Protein AF-A0A7S0DRK5-F1 (afdb_monomer)

Nearest PDB structures (foldseek):
  4gzu-assembly1_A  TM=5.882E-01  e=1.104E-06  Mus musculus
  3mpx-assembly1_A  TM=5.581E-01  e=1.634E-05  Homo sapiens
  1foe-assembly1_A  TM=6.498E-01  e=2.707E-04  Mus musculus
  3t6g-assembly2_D  TM=2.907E-01  e=9.290E+00  Homo sapiens

Secondary structure (DSSP, 8-state):
-HHHHHHHHHHHHHHHHTTHHHHHHHHHHHHHHHHHHHHH-HHHHHHHHHHHHHHTS-HHHHHHHHHHHHHHHHHHHHHHHHHH--TTSHHHHHHHHHHHHHHHHHHHHHHHHHHHHHHHHHHHHHHH-TTS----TT--EEEEEEEEEEPTT--EEEEEEEEESS-EEE-

Foldseek 3Di:
DVLLVVLVVLVVCLVVLLVCLVLLLCLVVVVVVLVVCLVPDVVSVVVQVVVCVVVVHGPNVVSCVSLVVLVVVLVVLVVCCVPPNDCVDPSNVSSVSSSVSSVVSNVSSVVSNVVNVQQVVQVVVCVVCVPDDSDDPPKGWPDWDWDWDQDPVRDTDIWIWTDIPVDIDID

pLDDT: mean 89.6, std 5.69, range [51.56, 97.19]

Mean predicted aligned error: 7.08 Å

Radius of gyration: 23.63 Å; Cα contacts (8 Å, |Δi|>4): 171; chains: 1; bounding box: 52×55×57 Å

Solvent-accessible surface area (backbone atoms only — not comparable to full-atom values): 9415 Å² total; per-residue (Å²): 121,68,63,48,54,54,21,48,50,40,59,73,48,37,71,62,55,41,55,46,19,60,51,41,39,45,43,66,58,52,54,50,53,52,52,52,46,40,75,75,31,66,70,58,32,53,52,49,51,57,50,17,63,77,65,78,46,51,69,69,61,60,72,46,44,64,66,52,48,48,52,46,50,28,52,55,52,47,53,47,44,73,74,76,45,58,81,92,37,78,52,33,64,48,36,52,56,25,33,51,49,32,46,52,26,35,48,49,24,53,50,29,36,50,49,45,54,38,51,51,51,39,49,54,47,30,69,72,43,78,88,53,92,65,66,54,92,92,56,37,78,74,47,77,49,78,48,73,50,75,45,99,82,72,50,73,45,80,33,43,37,39,36,38,80,87,50,79,49,73,90

Organism: NCBI:txid1561963

Sequence (171 aa):
KNILHIAGIFVQFGPMIGMYGRYARLQPRVMSVLRSGKSANKEFSDKLDELAEKAKHDLFFFLERPLSRVRIYSTKLSEIVTNDVDPEGEAYGAAERAIDMLRRSALGVAESRKMYHREKLVLELQNRFKSSEIFRPGRILLKETKAIKISKHNNRKEYVFLLFNDVFMHG

Structure (mmCIF, N/CA/C/O backbone):
data_AF-A0A7S0DRK5-F1
#
_entry.id   AF-A0A7S0DRK5-F1
#
loop_
_atom_site.group_PDB
_atom_site.id
_atom_site.type_symbol
_atom_site.label_atom_id
_atom_site.label_alt_id
_atom_site.label_comp_id
_atom_site.label_asym_id
_atom_site.label_entity_id
_atom_site.label_seq_id
_atom_site.pdbx_PDB_ins_code
_atom_site.Cartn_x
_atom_site.Cartn_y
_atom_site.Cartn_z
_atom_site.occupancy
_atom_site.B_iso_or_equiv
_atom_site.auth_seq_id
_atom_site.auth_comp_id
_atom_site.auth_asym_id
_atom_site.auth_atom_id
_atom_site.pdbx_PDB_model_num
ATOM 1 N N . LYS A 1 1 ? 19.443 -0.059 -28.729 1.00 51.56 1 LYS A N 1
ATOM 2 C CA . LYS A 1 1 ? 18.690 -1.311 -29.033 1.00 51.56 1 LYS A CA 1
ATOM 3 C C . LYS A 1 1 ? 18.085 -1.992 -27.793 1.00 51.56 1 LYS A C 1
ATOM 5 O O . LYS A 1 1 ? 16.943 -2.404 -27.883 1.00 51.56 1 LYS A O 1
ATOM 10 N N . ASN A 1 2 ? 18.774 -2.088 -26.645 1.00 77.00 2 ASN A N 1
ATOM 11 C CA . ASN A 1 2 ? 18.247 -2.801 -25.461 1.00 77.00 2 ASN A CA 1
ATOM 12 C C . ASN A 1 2 ? 17.056 -2.082 -24.774 1.00 77.00 2 ASN A C 1
ATOM 14 O O . ASN A 1 2 ? 16.045 -2.705 -24.462 1.00 77.00 2 ASN A O 1
ATOM 18 N N . ILE A 1 3 ? 17.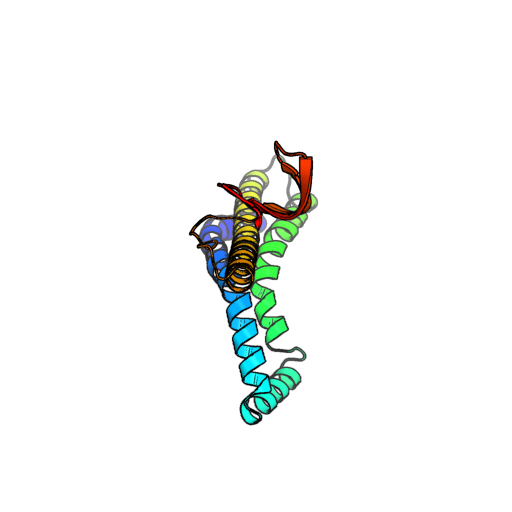116 -0.752 -24.637 1.00 80.44 3 ILE A N 1
ATOM 19 C CA . ILE A 1 3 ? 16.081 0.020 -23.927 1.00 80.44 3 ILE A CA 1
ATOM 20 C C . ILE A 1 3 ? 14.696 -0.016 -24.592 1.00 80.44 3 ILE A C 1
ATOM 22 O O . ILE A 1 3 ? 13.693 -0.064 -23.893 1.00 80.44 3 ILE A O 1
ATOM 26 N N . LEU A 1 4 ? 14.634 -0.076 -25.928 1.00 80.25 4 LEU A N 1
ATOM 27 C CA . LEU A 1 4 ? 13.380 -0.213 -26.681 1.00 80.25 4 LEU A CA 1
ATOM 28 C C . LEU A 1 4 ? 12.657 -1.516 -26.327 1.00 80.25 4 LEU A C 1
ATOM 30 O O . LEU A 1 4 ? 11.448 -1.512 -26.113 1.00 80.25 4 LEU A O 1
ATOM 34 N N . HIS A 1 5 ? 13.398 -2.620 -26.196 1.00 84.06 5 HIS A N 1
ATOM 35 C CA . HIS A 1 5 ? 12.827 -3.897 -25.773 1.00 84.06 5 HIS A CA 1
ATOM 36 C C . HIS A 1 5 ? 12.375 -3.862 -24.312 1.00 84.06 5 HIS A C 1
ATOM 38 O O . HIS A 1 5 ? 11.279 -4.323 -24.007 1.00 84.06 5 HIS A O 1
ATOM 44 N N . ILE A 1 6 ? 13.169 -3.273 -23.411 1.00 86.31 6 ILE A N 1
ATOM 45 C CA . ILE A 1 6 ? 12.792 -3.131 -21.995 1.00 86.31 6 ILE A CA 1
ATOM 46 C C . ILE A 1 6 ? 11.528 -2.269 -21.850 1.00 86.31 6 ILE A C 1
ATOM 48 O O . ILE A 1 6 ? 10.593 -2.656 -21.148 1.00 86.31 6 ILE A O 1
ATOM 52 N N . ALA A 1 7 ? 11.469 -1.127 -22.537 1.00 86.12 7 ALA A N 1
ATOM 53 C CA . ALA A 1 7 ? 10.294 -0.263 -22.563 1.00 86.12 7 ALA A CA 1
ATOM 54 C C . ALA A 1 7 ? 9.077 -0.999 -23.143 1.00 86.12 7 ALA A C 1
ATOM 56 O O . ALA A 1 7 ? 7.997 -0.938 -22.559 1.00 86.12 7 ALA A O 1
ATOM 57 N N . GLY A 1 8 ? 9.263 -1.760 -24.227 1.00 86.38 8 GLY A N 1
ATOM 58 C CA . GLY A 1 8 ? 8.225 -2.603 -24.821 1.00 86.38 8 GLY A CA 1
ATOM 59 C C . GLY A 1 8 ? 7.661 -3.643 -23.848 1.00 86.38 8 GLY A C 1
ATOM 60 O O . GLY A 1 8 ? 6.443 -3.767 -23.732 1.00 86.38 8 GLY A O 1
ATOM 61 N N . ILE A 1 9 ? 8.522 -4.319 -23.076 1.00 90.00 9 ILE A N 1
ATOM 62 C CA . ILE A 1 9 ? 8.104 -5.253 -22.016 1.00 90.00 9 ILE A CA 1
ATOM 63 C C . ILE A 1 9 ? 7.243 -4.525 -20.986 1.00 90.00 9 ILE A C 1
ATOM 65 O O . ILE A 1 9 ? 6.170 -5.007 -20.628 1.00 90.00 9 ILE A O 1
ATOM 69 N N . PHE A 1 10 ? 7.667 -3.350 -20.517 1.00 89.62 10 PHE A N 1
ATOM 70 C CA . PHE A 1 10 ? 6.852 -2.600 -19.569 1.00 89.62 10 PHE A CA 1
ATOM 71 C C . PHE A 1 10 ? 5.512 -2.201 -20.178 1.00 89.62 10 PHE A C 1
ATOM 73 O O . PHE A 1 10 ? 4.503 -2.442 -19.533 1.00 89.62 10 PHE A O 1
ATOM 80 N N . VAL A 1 11 ? 5.458 -1.679 -21.405 1.00 86.56 11 VAL A N 1
ATOM 81 C CA . VAL A 1 11 ? 4.183 -1.334 -22.064 1.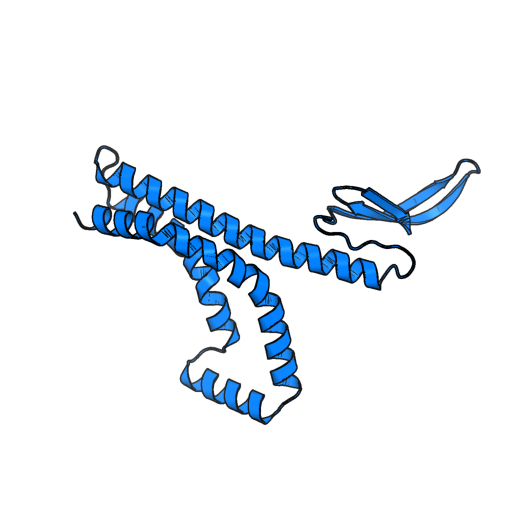00 86.56 11 VAL A CA 1
ATOM 82 C C . VAL A 1 11 ? 3.254 -2.550 -22.169 1.00 86.56 11 VAL A C 1
ATOM 84 O O . VAL A 1 11 ? 2.059 -2.434 -21.903 1.00 86.56 11 VAL A O 1
ATOM 87 N N . GLN A 1 12 ? 3.797 -3.726 -22.486 1.00 88.38 12 GLN A N 1
ATOM 88 C CA . GLN A 1 12 ? 3.023 -4.960 -22.611 1.00 88.38 12 GLN A CA 1
ATOM 89 C C . GLN A 1 12 ? 2.513 -5.488 -21.259 1.00 88.38 12 GLN A C 1
ATOM 91 O O . GLN A 1 12 ? 1.355 -5.890 -21.146 1.00 88.38 12 GLN A O 1
ATOM 96 N N . PHE A 1 13 ? 3.359 -5.498 -20.225 1.00 86.12 13 PHE A N 1
ATOM 97 C CA . PHE A 1 13 ? 3.051 -6.123 -18.929 1.00 86.12 13 PHE A CA 1
ATOM 98 C C . PHE A 1 13 ? 2.605 -5.136 -17.844 1.00 86.12 13 PHE A C 1
ATOM 100 O O . PHE A 1 13 ? 2.136 -5.543 -16.781 1.00 86.12 13 PHE A O 1
ATOM 107 N N . GLY A 1 14 ? 2.700 -3.835 -18.086 1.00 80.25 14 GLY A N 1
ATOM 108 C CA . GLY A 1 14 ? 2.319 -2.795 -17.139 1.00 80.25 14 GLY A CA 1
ATOM 109 C C . GLY A 1 14 ? 0.868 -2.838 -16.669 1.00 80.25 14 GLY A C 1
ATOM 110 O O . GLY A 1 14 ? 0.650 -2.623 -15.477 1.00 80.25 14 GLY A O 1
ATOM 111 N N . PRO A 1 15 ? -0.124 -3.217 -17.498 1.00 82.75 15 PRO A N 1
ATOM 112 C CA . PRO A 1 15 ? -1.480 -3.453 -17.006 1.00 82.75 15 PRO A CA 1
ATOM 113 C C . PRO A 1 15 ? -1.542 -4.497 -15.877 1.00 82.75 15 PRO A C 1
ATOM 115 O O . PRO A 1 15 ? -2.308 -4.333 -14.927 1.00 82.75 15 PRO A O 1
ATOM 118 N N . MET A 1 16 ? -0.683 -5.527 -15.907 1.00 85.31 16 MET A N 1
ATOM 119 C CA . MET A 1 16 ? -0.599 -6.522 -14.828 1.00 85.31 16 MET A CA 1
ATOM 120 C C . MET A 1 16 ? -0.022 -5.925 -13.541 1.00 85.31 16 MET A C 1
ATOM 122 O O . MET A 1 16 ? -0.401 -6.334 -12.445 1.00 85.31 16 MET A O 1
ATOM 126 N N . ILE A 1 17 ? 0.842 -4.911 -13.642 1.00 84.00 17 ILE A N 1
ATOM 127 C CA . ILE A 1 17 ? 1.368 -4.190 -12.475 1.00 84.00 17 ILE A CA 1
ATOM 128 C C . ILE A 1 17 ? 0.229 -3.472 -11.730 1.00 84.00 17 ILE A C 1
ATOM 130 O O . ILE A 1 17 ? 0.235 -3.408 -10.499 1.00 84.00 17 ILE A O 1
ATOM 134 N N . GLY A 1 18 ? -0.813 -3.031 -12.440 1.00 79.88 18 GLY A N 1
ATOM 135 C CA . GLY A 1 18 ? -2.037 -2.501 -11.833 1.00 79.88 18 GLY A CA 1
ATOM 136 C C . GLY A 1 18 ? -2.741 -3.487 -10.885 1.00 79.88 18 GLY A C 1
ATOM 137 O O . GLY A 1 18 ? -3.356 -3.062 -9.902 1.00 79.88 18 GLY A O 1
ATOM 138 N N . MET A 1 19 ? -2.590 -4.805 -11.085 1.00 84.31 19 MET A N 1
ATOM 139 C CA . MET A 1 19 ? -3.191 -5.828 -10.211 1.00 84.31 19 MET A CA 1
ATOM 140 C C . MET A 1 19 ? -2.629 -5.796 -8.782 1.00 84.31 19 MET A C 1
ATOM 142 O O . MET A 1 19 ? -3.317 -6.203 -7.839 1.00 84.31 19 MET A O 1
ATOM 146 N N . TYR A 1 20 ? -1.429 -5.235 -8.580 1.00 90.31 20 TYR A N 1
ATOM 147 C CA . TYR A 1 20 ? -0.875 -5.024 -7.240 1.00 90.31 20 TYR A CA 1
ATOM 148 C C . TYR A 1 20 ? -1.706 -4.049 -6.394 1.00 90.31 20 TYR A C 1
ATOM 150 O O . TYR A 1 20 ? -1.538 -4.031 -5.177 1.00 90.31 20 TYR A O 1
ATOM 158 N N . GLY A 1 21 ? -2.650 -3.296 -6.975 1.00 89.31 21 GLY A N 1
ATOM 159 C CA . GLY A 1 21 ? -3.615 -2.507 -6.203 1.00 89.31 21 GLY A CA 1
ATOM 160 C C . GLY A 1 21 ? -4.469 -3.376 -5.274 1.00 89.31 21 GLY A C 1
ATOM 161 O O . GLY A 1 21 ? -4.664 -3.043 -4.103 1.00 89.31 21 GLY A O 1
ATOM 162 N N . ARG A 1 22 ? -4.896 -4.559 -5.742 1.00 89.88 22 ARG A N 1
ATOM 163 C CA . ARG A 1 22 ? -5.627 -5.528 -4.907 1.00 89.88 22 ARG A CA 1
ATOM 164 C C . ARG A 1 22 ? -4.736 -6.088 -3.800 1.00 89.88 22 ARG A C 1
ATOM 166 O O . ARG A 1 22 ? -5.183 -6.186 -2.658 1.00 89.88 22 ARG A O 1
ATOM 173 N N . TYR A 1 23 ? -3.479 -6.400 -4.121 1.00 92.31 23 TYR A N 1
ATOM 174 C CA . TYR A 1 23 ? -2.492 -6.822 -3.127 1.00 92.31 23 TYR A CA 1
ATOM 175 C C . TYR A 1 23 ? -2.303 -5.745 -2.046 1.00 92.31 23 TYR A C 1
ATOM 177 O O . TYR A 1 23 ? -2.421 -6.042 -0.862 1.00 92.31 23 TYR A O 1
ATOM 185 N N . ALA A 1 24 ? -2.123 -4.480 -2.441 1.00 92.12 24 ALA A N 1
ATOM 186 C CA . ALA A 1 24 ? -1.951 -3.344 -1.533 1.00 92.12 24 ALA A CA 1
ATOM 187 C C . ALA A 1 24 ? -3.142 -3.132 -0.594 1.00 92.12 24 ALA A C 1
ATOM 189 O O . ALA A 1 24 ? -2.959 -2.782 0.570 1.00 92.12 24 ALA A O 1
ATOM 190 N N . ARG A 1 25 ? -4.361 -3.364 -1.093 1.00 90.31 25 ARG A N 1
ATOM 191 C CA . ARG A 1 25 ? -5.590 -3.259 -0.298 1.00 90.31 25 ARG A CA 1
ATOM 192 C C . ARG A 1 25 ? -5.701 -4.370 0.748 1.00 90.31 25 ARG A C 1
ATOM 194 O O . ARG A 1 25 ? -6.155 -4.117 1.858 1.00 90.31 25 ARG A O 1
ATOM 201 N N . LEU A 1 26 ? -5.310 -5.598 0.402 1.00 90.50 26 LEU A N 1
ATOM 202 C CA . LEU A 1 26 ? -5.459 -6.771 1.273 1.00 90.50 26 LEU A CA 1
ATOM 203 C C . LEU A 1 26 ? -4.289 -6.970 2.237 1.00 90.50 26 LEU A C 1
ATOM 205 O O . LEU A 1 26 ? -4.486 -7.533 3.316 1.00 90.50 26 LEU A O 1
ATOM 209 N N . GLN A 1 27 ? -3.091 -6.513 1.867 1.00 93.19 27 GLN A N 1
ATOM 210 C CA . GLN A 1 27 ? -1.864 -6.734 2.627 1.00 93.19 27 GLN A CA 1
ATOM 211 C C . GLN A 1 27 ? -2.026 -6.356 4.110 1.00 93.19 27 GLN A C 1
ATOM 213 O O . GLN A 1 27 ? -1.758 -7.221 4.938 1.00 93.19 27 GLN A O 1
ATOM 218 N N . PRO A 1 28 ? -2.547 -5.178 4.510 1.00 90.75 28 PRO A N 1
ATOM 219 C CA . PRO A 1 28 ? -2.670 -4.846 5.932 1.00 90.75 28 PRO A CA 1
ATOM 220 C C . PRO A 1 28 ? -3.513 -5.848 6.740 1.00 90.75 28 PRO A C 1
ATOM 222 O O . PRO A 1 28 ? -3.155 -6.187 7.869 1.00 90.75 28 PRO A O 1
ATOM 225 N N . ARG A 1 29 ? -4.600 -6.372 6.154 1.00 90.50 29 ARG A N 1
ATOM 226 C CA . ARG A 1 29 ? -5.432 -7.410 6.781 1.00 90.50 29 ARG A CA 1
ATOM 227 C C . ARG A 1 29 ? -4.658 -8.719 6.925 1.00 90.50 29 ARG A C 1
ATOM 229 O O . ARG A 1 29 ? -4.683 -9.315 7.997 1.00 90.50 29 ARG A O 1
ATOM 236 N N . VAL A 1 30 ? -3.952 -9.144 5.876 1.00 93.06 30 VAL A N 1
ATOM 237 C CA . VAL A 1 30 ? -3.112 -10.355 5.901 1.00 93.06 30 VAL A CA 1
ATOM 238 C C . VAL A 1 30 ? -2.027 -10.239 6.971 1.00 93.06 30 VAL A C 1
ATOM 240 O O . VAL A 1 30 ? -1.862 -11.151 7.774 1.00 93.06 30 VAL A O 1
ATOM 243 N N . MET A 1 31 ? -1.348 -9.092 7.050 1.00 92.94 31 MET A N 1
ATOM 244 C CA . MET A 1 31 ? -0.326 -8.825 8.067 1.00 92.94 31 MET A CA 1
ATOM 245 C C . MET A 1 31 ? -0.912 -8.922 9.480 1.00 92.94 31 MET A C 1
ATOM 247 O O . MET A 1 31 ? -0.281 -9.499 10.361 1.00 92.94 31 MET A O 1
ATOM 251 N N . SER A 1 32 ? -2.126 -8.403 9.696 1.00 92.19 32 SER A N 1
ATOM 252 C CA . SER A 1 32 ? -2.823 -8.522 10.981 1.00 92.19 32 SER A CA 1
ATOM 253 C C . SER A 1 32 ? -3.115 -9.980 11.338 1.00 92.19 32 SER A C 1
ATOM 255 O O . SER A 1 32 ? -2.807 -10.396 12.449 1.00 92.19 32 SER A O 1
ATOM 257 N N . VAL A 1 33 ? -3.660 -10.764 10.401 1.00 94.69 33 VAL A N 1
ATOM 258 C CA . VAL A 1 33 ? -3.975 -12.187 10.623 1.00 94.69 33 VAL A CA 1
ATOM 259 C C . VAL A 1 33 ? -2.709 -12.985 10.930 1.00 94.69 33 VAL A C 1
ATOM 261 O O . VAL A 1 33 ? -2.701 -13.771 11.872 1.00 94.69 33 VAL A O 1
ATOM 264 N N . LEU A 1 34 ? -1.622 -12.744 10.193 1.00 95.19 34 LEU A N 1
ATOM 265 C CA . LEU A 1 34 ? -0.338 -13.406 10.428 1.00 95.19 34 LEU A CA 1
ATOM 266 C C . LEU A 1 34 ? 0.250 -13.060 11.800 1.00 95.19 34 LEU A C 1
ATOM 268 O O . LEU A 1 34 ? 0.751 -13.949 12.482 1.00 95.19 34 LEU A O 1
ATOM 272 N N . ARG A 1 35 ? 0.161 -11.794 12.235 1.00 94.69 35 ARG A N 1
ATOM 273 C CA . ARG A 1 35 ? 0.607 -11.385 13.579 1.00 94.69 35 ARG A CA 1
ATOM 274 C C . ARG A 1 35 ? -0.217 -12.058 14.672 1.00 94.69 35 ARG A C 1
ATOM 276 O O . ARG A 1 35 ? 0.368 -12.604 15.601 1.00 94.69 35 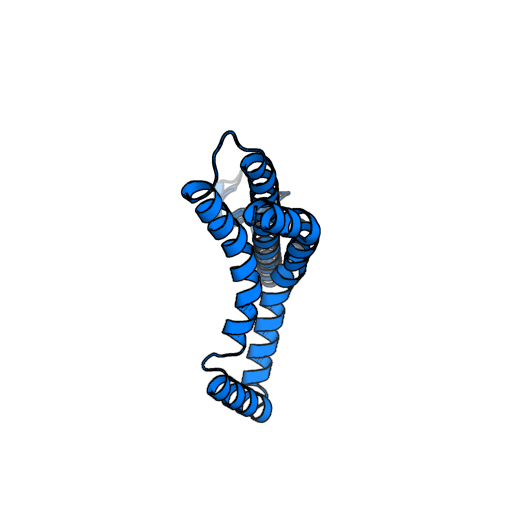ARG A O 1
ATOM 283 N N . SER A 1 36 ? -1.543 -12.071 14.535 1.00 94.56 36 SER A N 1
ATOM 284 C CA . SER A 1 36 ? -2.432 -12.760 15.476 1.00 94.56 36 SER A CA 1
ATOM 285 C C . SER A 1 36 ? -2.158 -14.265 15.521 1.00 94.56 36 SER A C 1
ATOM 287 O O . SER A 1 36 ? -2.076 -14.839 16.605 1.00 94.56 36 SER A O 1
ATOM 289 N N . GLY A 1 37 ? -1.946 -14.896 14.363 1.00 94.31 37 GLY A N 1
ATOM 290 C CA . GLY A 1 37 ? -1.572 -16.307 14.266 1.00 94.31 37 GLY A CA 1
ATOM 291 C C . GLY A 1 37 ? -0.239 -16.601 14.950 1.00 94.31 37 GLY A C 1
ATOM 292 O O . GLY A 1 37 ? -0.165 -17.531 15.748 1.00 94.31 37 GLY A O 1
ATOM 293 N N . LYS A 1 38 ? 0.784 -15.766 14.714 1.00 93.62 38 LYS A N 1
ATOM 294 C CA . LYS A 1 38 ? 2.096 -15.885 15.368 1.00 93.62 38 LYS A CA 1
ATOM 295 C C . LYS A 1 38 ? 1.985 -15.777 16.893 1.00 93.62 38 LYS A C 1
ATOM 297 O O . LYS A 1 38 ? 2.636 -16.533 17.597 1.00 93.62 38 LYS A O 1
ATOM 302 N N . SER A 1 39 ? 1.142 -14.878 17.410 1.00 93.94 39 SER A N 1
ATOM 303 C CA . SER A 1 39 ? 0.940 -14.743 18.862 1.00 93.94 39 SER A CA 1
ATOM 304 C C . SER A 1 39 ? 0.116 -15.870 19.491 1.00 93.94 39 SER A C 1
ATOM 306 O O . SER A 1 39 ? 0.275 -16.145 20.674 1.00 93.94 39 SER A O 1
ATOM 308 N N . ALA A 1 40 ? -0.785 -16.494 18.728 1.00 95.75 40 ALA A N 1
ATOM 309 C CA . ALA A 1 40 ? -1.725 -17.487 19.248 1.00 95.75 40 ALA A CA 1
ATOM 310 C C . ALA A 1 40 ? -1.213 -18.930 19.134 1.00 95.75 40 ALA A C 1
ATOM 312 O O . ALA A 1 40 ? -1.641 -19.788 19.901 1.00 95.75 40 ALA A O 1
ATOM 313 N N . ASN A 1 41 ? -0.325 -19.216 18.176 1.00 96.88 41 ASN A N 1
ATOM 314 C CA . ASN A 1 41 ? 0.170 -20.561 17.905 1.00 96.88 41 ASN A CA 1
ATOM 315 C C . ASN A 1 41 ? 1.705 -20.593 17.930 1.00 96.88 41 ASN A C 1
ATOM 317 O O . ASN A 1 41 ? 2.367 -20.052 17.041 1.00 96.88 41 ASN A O 1
ATOM 321 N N . LYS A 1 42 ? 2.255 -21.279 18.939 1.00 96.19 42 LYS A N 1
ATOM 322 C CA . LYS A 1 42 ? 3.700 -21.426 19.135 1.00 96.19 42 LYS A CA 1
ATOM 323 C C . LYS A 1 42 ? 4.379 -22.176 17.986 1.00 96.19 42 LYS A C 1
ATOM 325 O O . LYS A 1 42 ? 5.387 -21.698 17.492 1.00 96.19 42 LYS A O 1
ATOM 330 N N . GLU A 1 43 ? 3.810 -23.286 17.516 1.00 97.19 43 GLU A N 1
ATOM 331 C CA . GLU A 1 43 ? 4.377 -24.069 16.405 1.00 97.19 43 GLU A CA 1
ATOM 332 C C . GLU A 1 43 ? 4.477 -23.225 15.128 1.00 97.19 43 GLU A C 1
ATOM 334 O O . GLU A 1 43 ? 5.491 -23.230 14.429 1.00 97.19 43 GLU A O 1
ATOM 339 N N . PHE A 1 44 ? 3.441 -22.429 14.856 1.00 96.00 44 PHE A N 1
ATOM 340 C CA . PHE A 1 44 ? 3.460 -21.486 13.744 1.00 96.00 44 PHE A CA 1
ATOM 341 C C . PHE A 1 44 ? 4.523 -20.394 13.933 1.00 96.00 44 PHE A C 1
ATOM 343 O O . PHE A 1 44 ? 5.208 -20.045 12.971 1.00 96.00 44 PHE A O 1
ATOM 350 N N . SER A 1 45 ? 4.692 -19.870 15.152 1.00 96.69 45 SER A N 1
ATOM 351 C CA . SER A 1 45 ? 5.749 -18.898 15.459 1.00 96.69 45 SER A CA 1
ATOM 352 C C . SER A 1 45 ? 7.141 -19.478 15.236 1.00 96.69 45 SER A C 1
ATOM 354 O O . SER A 1 45 ? 7.918 -18.891 14.486 1.00 96.69 45 SER A O 1
ATOM 356 N N . ASP A 1 46 ? 7.419 -20.643 15.819 1.00 97.19 46 ASP A N 1
ATOM 357 C CA . ASP A 1 46 ? 8.712 -21.321 15.728 1.00 97.19 46 ASP A CA 1
ATOM 358 C C . ASP A 1 46 ? 9.055 -21.608 14.257 1.00 97.19 46 ASP A C 1
ATOM 360 O O . ASP A 1 46 ? 10.178 -21.367 13.808 1.00 97.19 46 ASP A O 1
ATOM 364 N N . LYS A 1 47 ? 8.059 -22.016 13.453 1.00 96.44 47 LYS A N 1
ATOM 365 C CA . LYS A 1 47 ? 8.265 -22.241 12.019 1.00 96.44 47 LYS A CA 1
ATOM 366 C C . LYS A 1 47 ? 8.568 -20.958 11.246 1.00 96.44 47 LYS A C 1
ATOM 368 O O . LYS A 1 47 ? 9.389 -20.976 10.328 1.00 96.44 47 LYS A O 1
ATOM 373 N N . LEU A 1 48 ? 7.901 -19.851 11.576 1.00 94.81 48 LEU A N 1
ATOM 374 C CA . LEU A 1 48 ? 8.189 -18.554 10.961 1.00 94.81 48 LEU A CA 1
ATOM 375 C C . LEU A 1 48 ? 9.593 -18.058 11.314 1.00 94.81 48 LEU A C 1
ATOM 377 O O . LEU A 1 48 ? 10.247 -17.475 10.451 1.00 94.81 48 LEU A O 1
ATOM 381 N N . ASP A 1 49 ? 10.049 -18.296 12.542 1.00 95.19 49 ASP A N 1
ATOM 382 C CA . ASP A 1 49 ? 11.381 -17.896 12.998 1.00 95.19 49 ASP A CA 1
ATOM 383 C C . ASP A 1 49 ? 12.477 -18.745 12.325 1.00 95.19 49 ASP A C 1
ATOM 385 O O . ASP A 1 49 ? 13.442 -18.184 11.804 1.00 95.19 49 ASP A O 1
ATOM 389 N N . GLU A 1 50 ? 12.270 -20.060 12.172 1.00 96.38 50 GLU A N 1
ATOM 390 C CA . GLU A 1 50 ? 13.154 -20.944 11.387 1.00 96.38 50 GLU A CA 1
ATOM 391 C C . GLU A 1 50 ? 13.269 -20.485 9.919 1.00 96.38 50 GLU A C 1
ATOM 393 O O . GLU A 1 50 ? 14.354 -20.440 9.330 1.00 96.38 50 GLU A O 1
ATOM 398 N N . LEU A 1 51 ? 12.136 -20.136 9.297 1.00 95.31 51 LEU A N 1
ATOM 399 C CA . LEU A 1 51 ? 12.124 -19.626 7.924 1.00 95.31 51 LEU A CA 1
ATOM 400 C C . LEU A 1 51 ? 12.823 -18.267 7.820 1.00 95.31 51 LEU A C 1
ATOM 402 O O . LEU A 1 51 ? 13.524 -18.023 6.836 1.00 95.31 51 LEU A O 1
ATOM 406 N N . ALA A 1 52 ? 12.650 -17.399 8.818 1.00 95.00 52 ALA A N 1
ATOM 407 C CA . ALA A 1 52 ? 13.292 -16.091 8.852 1.00 95.00 52 ALA A CA 1
ATOM 408 C C . ALA A 1 52 ? 14.817 -16.208 8.973 1.00 95.00 52 ALA A C 1
ATOM 410 O O . ALA A 1 52 ? 15.536 -15.483 8.284 1.00 95.00 52 ALA A O 1
ATOM 411 N N . GLU A 1 53 ? 15.312 -17.154 9.773 1.00 95.88 53 GLU A N 1
ATOM 412 C CA . GLU A 1 53 ? 16.742 -17.447 9.901 1.00 95.88 53 GLU A CA 1
ATOM 413 C C . GLU A 1 53 ? 17.342 -17.884 8.556 1.00 95.88 53 GLU A C 1
ATOM 415 O O . GLU A 1 53 ? 18.327 -17.308 8.086 1.00 95.88 53 GLU A O 1
ATOM 420 N N . LYS A 1 54 ? 16.683 -18.823 7.863 1.00 95.00 54 LYS A N 1
ATOM 421 C CA . LYS A 1 54 ? 17.103 -19.292 6.529 1.00 95.00 54 LYS A CA 1
ATOM 422 C C . LYS A 1 54 ? 17.076 -18.180 5.480 1.00 95.00 54 LYS A C 1
ATOM 424 O O . LYS A 1 54 ? 17.958 -18.106 4.625 1.00 95.00 54 LYS A O 1
ATOM 429 N N . ALA A 1 55 ? 16.059 -17.323 5.526 1.00 94.06 55 ALA A N 1
ATOM 430 C CA . ALA A 1 55 ? 15.844 -16.269 4.541 1.00 94.06 55 ALA A CA 1
ATOM 431 C C . ALA A 1 55 ? 16.562 -14.943 4.871 1.00 94.06 55 ALA A C 1
ATOM 433 O O . ALA A 1 55 ? 16.535 -14.025 4.047 1.00 94.06 55 ALA A O 1
ATOM 434 N N . LYS A 1 56 ? 17.198 -14.834 6.049 1.00 94.62 56 LYS A N 1
ATOM 435 C CA . LYS A 1 56 ? 17.843 -13.626 6.612 1.00 94.62 56 LYS A CA 1
ATOM 436 C C . LYS A 1 56 ? 16.913 -12.425 6.838 1.00 94.62 56 LYS A C 1
ATOM 438 O O . LYS A 1 56 ? 17.380 -11.338 7.167 1.00 94.62 56 LYS A O 1
ATOM 443 N N . HIS A 1 57 ? 15.609 -12.607 6.659 1.00 94.69 57 HIS A N 1
ATOM 444 C CA . HIS A 1 57 ? 14.575 -11.594 6.837 1.00 94.69 57 HIS A CA 1
ATOM 445 C C . HIS A 1 57 ? 13.265 -12.270 7.235 1.00 94.69 57 HIS A C 1
ATOM 447 O O . HIS A 1 57 ? 13.013 -13.413 6.855 1.00 94.69 57 HIS A O 1
ATOM 453 N N . ASP A 1 58 ? 12.404 -11.553 7.954 1.00 93.69 58 ASP A N 1
ATOM 454 C CA . ASP A 1 58 ? 11.090 -12.074 8.316 1.00 93.69 58 ASP A CA 1
ATOM 455 C C . ASP A 1 58 ? 10.121 -12.123 7.116 1.00 93.69 58 ASP A C 1
ATOM 457 O O . ASP A 1 58 ? 10.303 -11.480 6.077 1.00 93.69 58 ASP A O 1
ATOM 461 N N . LEU A 1 59 ? 9.044 -12.901 7.256 1.00 93.75 59 LEU A N 1
ATOM 462 C CA . LEU A 1 59 ? 7.989 -12.989 6.241 1.00 93.75 59 LEU A CA 1
ATOM 463 C C . LEU A 1 59 ? 7.383 -11.609 5.923 1.00 93.75 59 LEU A C 1
ATOM 465 O O . LEU A 1 59 ? 7.046 -11.318 4.775 1.00 93.75 59 LEU A O 1
ATOM 469 N N . PHE A 1 60 ? 7.256 -10.749 6.935 1.00 93.12 60 PHE A N 1
ATOM 470 C CA . PHE A 1 60 ? 6.647 -9.427 6.816 1.00 93.12 60 PHE A CA 1
ATOM 471 C C . PHE A 1 60 ? 7.439 -8.512 5.870 1.00 93.12 60 PHE A C 1
ATOM 473 O O . PHE A 1 60 ? 6.840 -7.823 5.043 1.00 93.12 60 PHE A O 1
ATOM 480 N N . PHE A 1 61 ? 8.770 -8.568 5.915 1.00 93.50 61 PHE A N 1
ATOM 481 C CA . PHE A 1 61 ? 9.667 -7.897 4.983 1.00 93.50 61 PHE A CA 1
ATOM 482 C C . PHE A 1 61 ? 9.404 -8.348 3.545 1.00 93.50 61 PHE A C 1
ATOM 484 O O . PHE A 1 61 ? 9.243 -7.514 2.649 1.00 93.50 61 PHE A O 1
ATOM 491 N N . PHE A 1 62 ? 9.293 -9.659 3.307 1.00 94.69 62 PHE A N 1
ATOM 492 C CA . PHE A 1 62 ? 9.019 -10.184 1.968 1.00 94.69 62 PHE A CA 1
ATOM 493 C C . PHE A 1 62 ? 7.650 -9.758 1.438 1.00 94.69 62 PHE A C 1
ATOM 495 O O . PHE A 1 62 ? 7.539 -9.436 0.254 1.00 94.69 62 PHE A O 1
ATOM 502 N N . LEU A 1 63 ? 6.637 -9.667 2.303 1.00 94.25 63 LEU A N 1
ATOM 503 C CA . LEU A 1 63 ? 5.296 -9.211 1.932 1.00 94.25 63 LEU A CA 1
ATOM 504 C C . LEU A 1 63 ? 5.235 -7.718 1.554 1.00 94.25 63 LEU A C 1
ATOM 506 O O . LEU A 1 63 ? 4.286 -7.303 0.884 1.00 94.25 63 LEU A O 1
ATOM 510 N N . GLU A 1 64 ? 6.230 -6.903 1.909 1.00 92.12 64 GLU A N 1
ATOM 511 C CA . GLU A 1 64 ? 6.336 -5.493 1.489 1.00 92.12 64 GLU A CA 1
ATOM 512 C C . GLU A 1 64 ? 7.080 -5.312 0.150 1.00 92.12 64 GLU A C 1
ATOM 514 O O . GLU A 1 64 ? 6.919 -4.296 -0.544 1.00 92.12 64 GLU A O 1
ATOM 519 N N . ARG A 1 65 ? 7.876 -6.305 -0.273 1.00 93.06 65 ARG A N 1
ATOM 520 C CA . ARG A 1 65 ? 8.703 -6.211 -1.490 1.00 93.06 65 ARG A CA 1
ATOM 521 C C . ARG A 1 65 ? 7.901 -5.981 -2.772 1.00 93.06 65 ARG A C 1
ATOM 523 O O . ARG A 1 65 ? 8.362 -5.158 -3.564 1.00 93.06 65 ARG A O 1
ATOM 530 N N . PRO A 1 66 ? 6.744 -6.630 -3.018 1.00 91.88 66 PRO A N 1
ATOM 531 C CA . PRO A 1 66 ? 5.997 -6.404 -4.252 1.00 91.88 66 PRO A CA 1
ATOM 532 C C . PRO A 1 66 ? 5.539 -4.950 -4.396 1.00 91.88 66 PRO A C 1
ATOM 534 O O . PRO A 1 66 ? 5.739 -4.345 -5.444 1.00 91.88 66 PRO A O 1
ATOM 537 N N . LEU A 1 67 ? 5.037 -4.343 -3.315 1.00 90.69 67 LEU A N 1
ATOM 538 C CA . LEU A 1 67 ? 4.621 -2.935 -3.312 1.00 90.69 67 LEU A CA 1
ATOM 539 C C . LEU A 1 67 ? 5.801 -1.989 -3.540 1.00 90.69 67 LEU A C 1
ATOM 541 O O . LEU A 1 67 ? 5.703 -1.025 -4.300 1.00 90.69 67 LEU A O 1
ATOM 545 N N . SER A 1 68 ? 6.936 -2.292 -2.912 1.00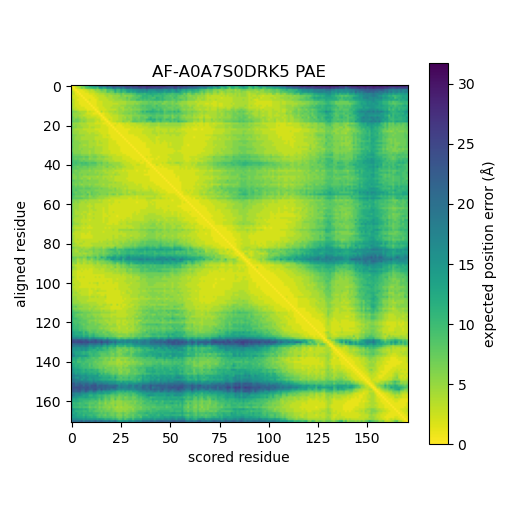 90.38 68 SER A N 1
ATOM 546 C CA . SER A 1 68 ? 8.173 -1.533 -3.099 1.00 90.38 68 SER A CA 1
ATOM 547 C C . SER A 1 68 ? 8.668 -1.631 -4.540 1.00 90.38 68 SER A C 1
ATOM 549 O O . SER A 1 68 ? 9.084 -0.637 -5.130 1.00 90.38 68 SER A O 1
ATOM 551 N N . ARG A 1 69 ? 8.567 -2.818 -5.145 1.00 91.69 69 ARG A N 1
ATOM 552 C CA . ARG A 1 69 ? 9.019 -3.079 -6.510 1.00 91.69 69 ARG A CA 1
ATOM 553 C C . ARG A 1 69 ? 8.250 -2.255 -7.542 1.00 91.69 69 ARG A C 1
ATOM 555 O O . ARG A 1 69 ? 8.893 -1.661 -8.403 1.00 91.69 69 ARG A O 1
ATOM 562 N N . VAL A 1 70 ? 6.923 -2.156 -7.408 1.00 90.25 70 VAL A N 1
ATOM 563 C CA . VAL A 1 70 ? 6.088 -1.318 -8.290 1.00 90.25 70 VAL A CA 1
ATOM 564 C C . VAL A 1 70 ? 6.557 0.138 -8.284 1.00 90.25 70 VAL A C 1
ATOM 566 O O . VAL A 1 70 ? 6.688 0.742 -9.344 1.00 90.25 70 VAL A O 1
ATOM 569 N N . ARG A 1 71 ? 6.874 0.688 -7.105 1.00 86.44 71 ARG A N 1
ATOM 570 C CA . ARG A 1 71 ? 7.374 2.068 -6.974 1.00 86.44 71 ARG A CA 1
ATOM 571 C C . ARG A 1 71 ? 8.752 2.253 -7.608 1.00 86.44 71 ARG A C 1
ATOM 573 O O . ARG A 1 71 ? 9.014 3.275 -8.228 1.00 86.44 71 ARG A O 1
ATOM 580 N N . ILE A 1 72 ? 9.632 1.269 -7.442 1.00 92.06 72 ILE A N 1
ATOM 581 C CA . ILE A 1 72 ? 11.023 1.350 -7.901 1.00 92.06 72 ILE A CA 1
ATOM 582 C C . ILE A 1 72 ? 11.120 1.293 -9.430 1.00 92.06 72 ILE A C 1
ATOM 584 O O . ILE A 1 72 ? 12.013 1.923 -9.991 1.00 92.06 72 ILE A O 1
ATOM 588 N N . TYR A 1 73 ? 10.230 0.568 -10.118 1.00 92.19 73 TYR A N 1
ATOM 589 C CA . TYR A 1 73 ? 10.310 0.428 -11.576 1.00 92.19 73 TYR A CA 1
ATOM 590 C C . TYR A 1 73 ? 10.229 1.764 -12.314 1.00 92.19 73 TYR A C 1
ATOM 592 O O . TYR A 1 73 ? 11.039 1.992 -13.209 1.00 92.19 73 TYR A O 1
ATOM 600 N N . SER A 1 74 ? 9.321 2.667 -11.922 1.00 89.62 74 SER A N 1
ATOM 601 C CA . SER A 1 74 ? 9.233 3.983 -12.567 1.00 89.62 74 SER A CA 1
ATOM 602 C C . SER A 1 74 ? 10.492 4.814 -12.342 1.00 89.62 74 SER A C 1
ATOM 604 O O . SER A 1 74 ? 10.945 5.483 -13.266 1.00 89.62 74 SER A O 1
ATOM 606 N N . THR A 1 75 ? 11.066 4.766 -11.135 1.00 92.06 75 THR A N 1
ATOM 607 C CA . THR A 1 75 ? 12.284 5.515 -10.796 1.00 92.06 75 THR A CA 1
ATOM 608 C C . THR A 1 75 ? 13.474 4.993 -11.587 1.00 92.06 75 THR A C 1
ATOM 610 O O . THR A 1 75 ? 14.103 5.766 -12.296 1.00 92.06 75 THR A O 1
ATOM 613 N N . LYS A 1 76 ? 13.709 3.676 -11.571 1.00 92.12 76 LYS A N 1
ATOM 614 C CA . LYS A 1 76 ? 14.824 3.063 -12.305 1.00 92.12 76 LYS A CA 1
ATOM 615 C C . LYS A 1 76 ? 14.719 3.255 -13.811 1.00 92.12 76 LYS A C 1
ATOM 617 O O . LYS A 1 76 ? 15.724 3.507 -14.459 1.00 92.12 76 LYS A O 1
ATOM 622 N N . LEU A 1 77 ? 13.517 3.133 -14.377 1.00 90.69 77 LEU A N 1
ATOM 623 C CA . LEU A 1 77 ? 13.343 3.369 -15.807 1.00 90.69 77 LEU A CA 1
ATOM 624 C C . LEU A 1 77 ? 13.565 4.847 -16.152 1.00 90.69 77 LEU A C 1
ATOM 626 O O . LEU A 1 77 ? 14.197 5.127 -17.160 1.00 90.69 77 LEU A O 1
ATOM 630 N N . SER A 1 78 ? 13.119 5.774 -15.295 1.00 91.56 78 SER A N 1
ATOM 631 C CA . SER A 1 78 ? 13.405 7.206 -15.475 1.00 91.56 78 SER A CA 1
ATOM 632 C C . SER A 1 78 ? 14.910 7.484 -15.429 1.00 91.56 78 SER A C 1
ATOM 634 O O . SER A 1 78 ? 15.411 8.190 -16.289 1.00 91.56 78 SER A O 1
ATOM 636 N N . GLU A 1 79 ? 15.636 6.899 -14.472 1.00 91.75 79 GLU A N 1
ATOM 637 C CA . GLU A 1 79 ? 17.096 7.043 -14.355 1.00 91.75 79 GLU A CA 1
ATOM 638 C C . GLU A 1 79 ? 17.825 6.556 -15.613 1.00 91.75 79 GLU A C 1
ATOM 640 O O . GLU A 1 79 ? 18.684 7.262 -16.131 1.00 91.75 79 GLU A O 1
ATOM 645 N N . ILE A 1 80 ? 17.454 5.382 -16.136 1.00 89.19 80 ILE A N 1
ATOM 646 C CA . ILE A 1 80 ? 18.052 4.835 -17.363 1.00 89.19 80 ILE A CA 1
ATOM 647 C C . ILE A 1 80 ? 17.764 5.747 -18.562 1.00 89.19 80 ILE A C 1
ATOM 649 O O . ILE A 1 80 ? 18.656 6.012 -19.359 1.00 89.19 80 ILE A O 1
ATOM 653 N N . VAL A 1 81 ? 16.531 6.244 -18.698 1.00 89.38 81 VAL A N 1
ATOM 654 C CA . VAL A 1 81 ? 16.162 7.131 -19.813 1.00 89.38 81 VAL A CA 1
ATOM 655 C C . VAL A 1 81 ? 16.931 8.444 -19.761 1.00 89.38 81 VAL A C 1
ATOM 657 O O . VAL A 1 81 ? 17.444 8.877 -20.784 1.00 89.38 81 VAL A O 1
ATOM 660 N N . THR A 1 82 ? 17.057 9.049 -18.581 1.00 89.44 82 THR A N 1
ATOM 661 C CA . THR A 1 82 ? 17.793 10.307 -18.416 1.00 89.44 82 THR A CA 1
ATOM 662 C C . THR A 1 82 ? 19.284 10.163 -18.728 1.00 89.44 82 THR A C 1
ATOM 664 O O . THR A 1 82 ? 19.876 11.097 -19.260 1.00 89.44 82 THR A O 1
ATOM 667 N N . ASN A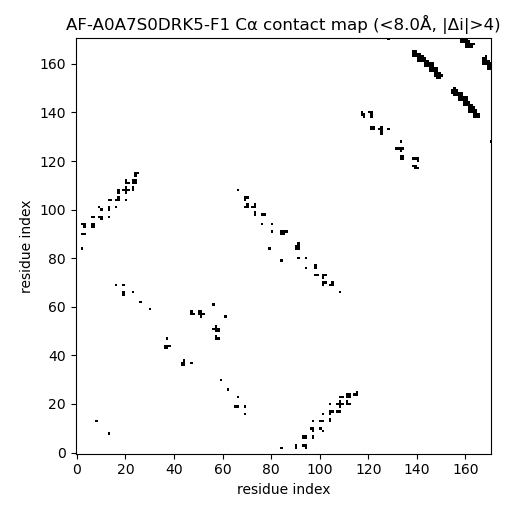 1 83 ? 19.897 9.024 -18.391 1.00 87.75 83 ASN A N 1
ATOM 668 C CA . ASN A 1 83 ? 21.347 8.852 -18.507 1.00 87.75 83 ASN A CA 1
ATOM 669 C C . ASN A 1 83 ? 21.793 8.264 -19.853 1.00 87.75 83 ASN A C 1
ATOM 671 O O . ASN A 1 83 ? 22.857 8.628 -20.347 1.00 87.75 83 ASN A O 1
ATOM 675 N N . ASP A 1 84 ? 21.001 7.358 -20.435 1.00 85.75 84 ASP A N 1
ATOM 676 C CA . ASP A 1 84 ? 21.468 6.460 -21.500 1.00 85.75 84 ASP A CA 1
ATOM 677 C C . ASP A 1 84 ? 20.663 6.570 -22.810 1.00 85.75 84 ASP A C 1
ATOM 679 O O . ASP A 1 84 ? 20.923 5.817 -23.756 1.00 85.75 84 ASP A O 1
ATOM 683 N N . VAL A 1 85 ? 19.655 7.450 -22.888 1.00 86.06 85 VAL A N 1
ATOM 684 C CA . VAL A 1 85 ? 18.757 7.555 -24.053 1.00 86.06 85 VAL A CA 1
ATOM 685 C C . VAL A 1 85 ? 18.798 8.951 -24.662 1.00 86.06 85 VAL A C 1
ATOM 687 O O . VAL A 1 85 ? 18.559 9.942 -23.983 1.00 86.06 85 VAL A O 1
ATOM 690 N N . ASP A 1 86 ? 19.053 9.001 -25.970 1.00 86.69 86 ASP A N 1
ATOM 691 C CA . ASP A 1 86 ? 18.966 10.222 -26.772 1.00 86.69 86 ASP A CA 1
ATOM 692 C C . ASP A 1 86 ? 17.516 10.749 -26.806 1.00 86.69 86 ASP A C 1
ATOM 694 O O . ASP A 1 86 ? 16.638 10.011 -27.274 1.00 86.69 86 ASP A O 1
ATOM 698 N N . PRO A 1 87 ? 17.249 11.983 -26.334 1.00 84.50 87 PRO A N 1
ATOM 699 C CA . PRO A 1 87 ? 15.913 12.580 -26.318 1.00 84.50 87 PRO A CA 1
ATOM 700 C C . PRO A 1 87 ? 15.237 12.678 -27.689 1.00 84.50 87 PRO A C 1
ATOM 702 O O . PRO A 1 87 ? 14.015 12.583 -27.771 1.00 84.50 87 PRO A O 1
ATOM 705 N N . GLU A 1 88 ? 16.013 12.813 -28.766 1.00 84.56 88 GLU A N 1
ATOM 706 C CA . GLU A 1 88 ? 15.487 12.920 -30.136 1.00 84.56 88 GLU A CA 1
ATOM 707 C C . GLU A 1 88 ? 15.289 11.539 -30.799 1.00 84.56 88 GLU A C 1
ATOM 709 O O . GLU A 1 88 ? 14.807 11.424 -31.928 1.00 84.56 88 GLU A O 1
ATOM 714 N N . GLY A 1 89 ? 15.656 10.456 -30.102 1.00 83.12 89 GLY A N 1
ATOM 715 C CA . GLY A 1 89 ? 15.587 9.090 -30.609 1.00 83.12 89 GLY A CA 1
ATOM 716 C C . GLY A 1 89 ? 14.233 8.406 -30.387 1.00 83.12 89 GLY A C 1
ATOM 717 O O . GLY A 1 89 ? 13.550 8.603 -29.385 1.00 83.12 89 GLY A O 1
ATOM 718 N N . GLU A 1 90 ? 13.881 7.461 -31.266 1.00 80.44 90 GLU A N 1
ATOM 719 C CA . GLU A 1 90 ? 12.649 6.647 -31.172 1.00 80.44 90 GLU A CA 1
ATOM 720 C C . GLU A 1 90 ? 12.502 5.907 -29.821 1.00 80.44 90 GLU A C 1
ATOM 722 O O . GLU A 1 90 ? 11.400 5.681 -29.311 1.00 80.44 90 GLU A O 1
ATOM 727 N N . ALA A 1 91 ? 13.636 5.557 -29.208 1.00 84.00 91 ALA A N 1
ATOM 728 C CA . ALA A 1 91 ? 13.708 4.919 -27.899 1.00 84.00 91 ALA A CA 1
ATOM 729 C C . ALA A 1 91 ? 13.140 5.780 -26.763 1.00 84.00 91 ALA A C 1
ATOM 731 O O . ALA A 1 91 ? 12.576 5.225 -25.815 1.00 84.00 91 ALA A O 1
ATOM 732 N N . TYR A 1 92 ? 13.266 7.104 -26.864 1.00 86.94 92 TYR A N 1
ATOM 733 C CA . TYR A 1 92 ? 12.838 8.041 -25.834 1.00 86.94 92 TYR A CA 1
ATOM 734 C C . TYR A 1 92 ? 11.319 8.014 -25.666 1.00 86.94 92 TYR A C 1
ATOM 736 O O . TYR A 1 92 ? 10.818 7.689 -24.589 1.00 86.94 92 TYR A O 1
ATOM 744 N N . GLY A 1 93 ? 10.571 8.195 -26.759 1.00 87.00 93 GLY A N 1
ATOM 745 C CA . GLY A 1 93 ? 9.106 8.198 -26.716 1.00 87.00 93 GLY A CA 1
ATOM 746 C C . GLY A 1 93 ? 8.503 6.861 -26.260 1.00 87.00 93 GLY A C 1
ATOM 747 O O . GLY A 1 93 ? 7.477 6.835 -25.576 1.00 87.00 93 GLY A O 1
ATOM 748 N N . ALA A 1 94 ? 9.129 5.728 -26.597 1.00 86.50 94 ALA A N 1
ATOM 749 C CA . ALA A 1 94 ? 8.705 4.421 -26.085 1.00 86.50 94 ALA A CA 1
ATOM 750 C C . ALA A 1 94 ? 8.924 4.297 -24.570 1.00 86.50 94 ALA A C 1
ATOM 752 O O . ALA A 1 94 ? 8.064 3.770 -23.855 1.00 86.50 94 ALA A O 1
ATOM 753 N N . ALA A 1 95 ? 10.053 4.802 -24.076 1.00 89.88 95 ALA A N 1
ATOM 754 C CA . ALA A 1 95 ? 10.386 4.748 -22.666 1.00 89.88 95 ALA A CA 1
ATOM 755 C C . ALA A 1 95 ? 9.542 5.722 -21.826 1.00 89.88 95 ALA A C 1
ATOM 757 O O . ALA A 1 95 ? 9.098 5.343 -20.744 1.00 89.88 95 ALA A O 1
ATOM 758 N N . GLU A 1 96 ? 9.208 6.908 -22.343 1.00 91.00 96 GLU A N 1
ATOM 759 C CA . GLU A 1 96 ? 8.278 7.836 -21.688 1.00 91.00 96 GLU A CA 1
ATOM 760 C C . GLU A 1 96 ? 6.896 7.213 -21.465 1.00 91.00 96 GLU A C 1
ATOM 762 O O . GLU A 1 96 ? 6.358 7.266 -20.356 1.00 91.00 96 GLU A O 1
ATOM 767 N N . ARG A 1 97 ? 6.342 6.534 -22.481 1.00 90.38 97 ARG A N 1
ATOM 768 C CA . ARG A 1 97 ? 5.060 5.816 -22.346 1.00 90.38 97 ARG A CA 1
ATOM 769 C C . ARG A 1 97 ? 5.121 4.734 -21.269 1.00 90.38 97 ARG A C 1
ATOM 771 O O . ARG A 1 97 ? 4.194 4.600 -20.469 1.00 90.38 97 ARG A O 1
ATOM 778 N N . ALA A 1 98 ? 6.216 3.976 -21.229 1.00 91.88 98 ALA A N 1
ATOM 779 C CA . ALA A 1 98 ? 6.434 2.961 -20.204 1.00 91.88 98 ALA A CA 1
ATOM 780 C C . ALA A 1 98 ? 6.531 3.579 -18.795 1.00 91.88 98 ALA A C 1
ATOM 782 O O . ALA A 1 98 ? 5.920 3.065 -17.854 1.00 91.88 98 ALA A O 1
ATOM 783 N N . ILE A 1 99 ? 7.250 4.698 -18.648 1.00 92.81 99 ILE A N 1
ATOM 784 C CA . ILE A 1 99 ? 7.385 5.433 -17.383 1.00 92.81 99 ILE A CA 1
ATOM 785 C C . ILE A 1 99 ? 6.026 5.939 -16.900 1.00 92.81 99 ILE A C 1
ATOM 787 O O . ILE A 1 99 ? 5.686 5.728 -15.733 1.00 92.81 99 ILE A O 1
ATOM 791 N N . ASP A 1 100 ? 5.237 6.578 -17.765 1.00 92.06 100 ASP A N 1
ATOM 792 C CA . ASP A 1 100 ? 3.926 7.116 -17.394 1.00 92.06 100 ASP A CA 1
ATOM 793 C C . ASP A 1 100 ? 2.976 6.006 -16.918 1.00 92.06 100 ASP A C 1
ATOM 795 O O . ASP A 1 100 ? 2.381 6.086 -15.841 1.00 92.06 100 ASP A O 1
ATOM 799 N N . MET A 1 101 ? 2.913 4.894 -17.647 1.00 91.38 101 MET A N 1
ATOM 800 C CA . MET A 1 101 ? 2.108 3.739 -17.252 1.00 91.38 101 MET A CA 1
ATOM 801 C C . MET A 1 101 ? 2.569 3.126 -15.912 1.00 91.38 101 MET A C 1
ATOM 803 O O . MET A 1 101 ? 1.730 2.767 -15.074 1.00 91.38 101 MET A O 1
ATOM 807 N N . LEU A 1 102 ? 3.880 3.043 -15.656 1.00 91.81 102 LEU A N 1
ATOM 808 C CA . LEU A 1 102 ? 4.407 2.604 -14.358 1.00 91.81 102 LEU A CA 1
ATOM 809 C C . LEU A 1 102 ? 4.035 3.576 -13.231 1.00 91.81 102 LEU A C 1
ATOM 811 O O . LEU A 1 102 ? 3.631 3.133 -12.154 1.00 91.81 102 LEU A O 1
ATOM 815 N N . ARG A 1 103 ? 4.105 4.891 -13.478 1.00 92.00 103 ARG A N 1
ATOM 816 C CA . ARG A 1 103 ? 3.701 5.928 -12.513 1.00 92.00 103 ARG A CA 1
ATOM 817 C C . ARG A 1 103 ? 2.216 5.834 -12.177 1.00 92.00 103 ARG A C 1
ATOM 819 O O . ARG A 1 103 ? 1.867 5.830 -10.997 1.00 92.00 103 ARG A O 1
ATOM 826 N N . ARG A 1 104 ? 1.345 5.674 -13.180 1.00 90.62 104 ARG A N 1
ATOM 827 C CA . ARG A 1 104 ? -0.100 5.466 -12.974 1.00 90.62 104 ARG A CA 1
ATOM 828 C C . ARG A 1 104 ? -0.377 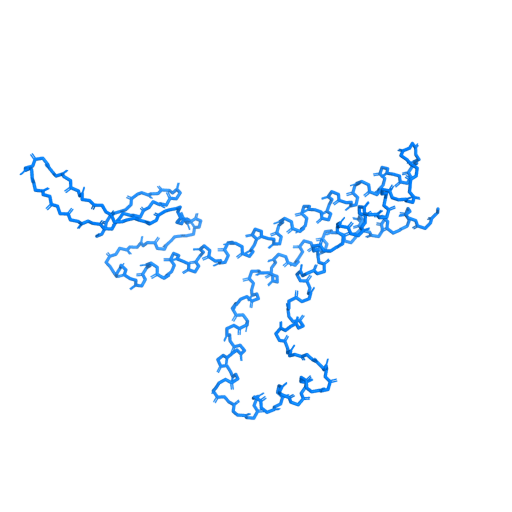4.205 -12.157 1.00 90.62 104 ARG A C 1
ATOM 830 O O . ARG A 1 104 ? -1.183 4.239 -11.229 1.00 90.62 104 ARG A O 1
ATOM 837 N N . SER A 1 105 ? 0.335 3.115 -12.445 1.00 90.06 105 SER A N 1
ATOM 838 C CA . SER A 1 105 ? 0.209 1.859 -11.692 1.00 90.06 105 SER A CA 1
ATOM 839 C C . SER A 1 105 ? 0.643 2.028 -10.232 1.00 90.06 105 SER A C 1
ATOM 841 O O . SER A 1 105 ? -0.079 1.631 -9.316 1.00 90.06 105 SER A O 1
ATOM 843 N N . ALA A 1 106 ? 1.786 2.679 -9.993 1.00 90.06 106 ALA A N 1
ATOM 844 C CA . ALA A 1 106 ? 2.274 2.980 -8.649 1.00 90.06 106 ALA A CA 1
ATOM 845 C C . ALA A 1 106 ? 1.315 3.897 -7.869 1.00 90.06 106 ALA A C 1
ATOM 847 O O . ALA A 1 106 ? 1.080 3.670 -6.679 1.00 90.06 106 ALA A O 1
ATOM 848 N N . LEU A 1 107 ? 0.715 4.886 -8.537 1.00 91.19 107 LEU A N 1
ATOM 849 C CA . LEU A 1 107 ? -0.308 5.752 -7.953 1.00 91.19 107 LEU A CA 1
ATOM 850 C C . LEU A 1 107 ? -1.562 4.958 -7.564 1.00 91.19 107 LEU A C 1
ATOM 852 O O . LEU A 1 107 ? -2.024 5.075 -6.431 1.00 91.19 107 LEU A O 1
ATOM 856 N N . GLY A 1 108 ? -2.074 4.096 -8.448 1.00 90.12 108 GLY A N 1
ATOM 857 C CA . GLY A 1 108 ? -3.236 3.245 -8.156 1.00 90.12 108 GLY A CA 1
ATOM 858 C C . GLY A 1 108 ? -3.002 2.290 -6.978 1.00 90.12 108 GLY A C 1
ATOM 859 O O . GLY A 1 108 ? -3.889 2.082 -6.142 1.00 90.12 108 GLY A O 1
ATOM 860 N N . VAL A 1 109 ? -1.782 1.758 -6.855 1.00 89.75 109 VAL A N 1
ATOM 861 C CA . VAL A 1 109 ? -1.337 0.965 -5.698 1.00 89.75 109 VAL A CA 1
ATOM 862 C C . VAL A 1 109 ? -1.344 1.797 -4.412 1.00 89.75 109 VAL A C 1
ATOM 864 O O . VAL A 1 109 ? -1.874 1.350 -3.390 1.00 89.75 109 VAL A O 1
ATOM 867 N N . ALA A 1 110 ? -0.798 3.015 -4.451 1.00 88.75 110 ALA A N 1
ATOM 868 C CA . ALA A 1 110 ? -0.764 3.911 -3.298 1.00 88.75 110 ALA A CA 1
ATOM 869 C C . ALA A 1 110 ? -2.175 4.326 -2.846 1.00 88.75 110 ALA A C 1
ATOM 871 O O . ALA A 1 110 ? -2.478 4.270 -1.652 1.00 88.75 110 ALA A O 1
ATOM 872 N N . GLU A 1 111 ? -3.058 4.674 -3.783 1.00 90.50 111 GLU A N 1
ATOM 873 C CA . GLU A 1 111 ? -4.453 5.012 -3.482 1.00 90.50 111 GLU A CA 1
ATOM 874 C C . GLU A 1 111 ? -5.223 3.813 -2.916 1.00 90.50 111 GLU A C 1
ATOM 876 O O . GLU A 1 111 ? -5.952 3.962 -1.935 1.00 90.50 111 GLU A O 1
ATOM 881 N N . SER A 1 112 ? -4.984 2.601 -3.429 1.00 89.12 112 SER A N 1
ATOM 882 C CA . SER A 1 112 ? -5.587 1.379 -2.876 1.00 89.12 112 SER A CA 1
ATOM 883 C C . SER A 1 112 ? -5.199 1.143 -1.411 1.00 89.12 112 SER A C 1
ATOM 885 O O . SER A 1 112 ? -6.041 0.736 -0.608 1.00 89.12 112 SER A O 1
ATOM 887 N N . ARG A 1 113 ? -3.948 1.443 -1.034 1.00 85.69 113 ARG A N 1
ATOM 888 C CA . ARG A 1 113 ? -3.487 1.364 0.362 1.00 85.69 113 ARG A CA 1
ATOM 889 C C . ARG A 1 113 ? -4.142 2.438 1.239 1.00 85.69 113 ARG A C 1
ATOM 891 O O . ARG A 1 113 ? -4.542 2.147 2.365 1.00 85.69 113 ARG A O 1
ATOM 898 N N . LYS A 1 114 ? -4.289 3.666 0.728 1.00 88.69 114 LYS A N 1
ATOM 899 C CA . LYS A 1 114 ? -4.979 4.757 1.443 1.00 88.69 114 LYS A CA 1
ATOM 900 C C . LYS A 1 114 ? -6.458 4.450 1.666 1.00 88.69 114 LYS A C 1
ATOM 902 O O . LYS A 1 114 ? -6.966 4.733 2.747 1.00 88.69 114 LYS A O 1
ATOM 907 N N . MET A 1 115 ? -7.135 3.857 0.680 1.00 85.88 115 MET A N 1
ATOM 908 C CA . MET A 1 115 ? -8.539 3.447 0.799 1.00 85.88 115 MET A CA 1
ATOM 909 C C . MET A 1 115 ? -8.750 2.487 1.970 1.00 85.88 115 MET A C 1
ATOM 911 O O . MET A 1 115 ? -9.612 2.754 2.799 1.00 85.88 115 MET A O 1
ATOM 915 N N . TYR A 1 116 ? -7.902 1.462 2.115 1.00 85.38 116 TYR A N 1
ATOM 916 C CA . TYR A 1 116 ? -7.969 0.555 3.267 1.00 85.38 116 TYR A CA 1
ATOM 917 C C . TYR A 1 116 ? -7.868 1.306 4.605 1.00 85.38 116 TYR A C 1
ATOM 919 O O . TYR A 1 116 ? -8.637 1.055 5.531 1.00 85.38 116 TYR A O 1
ATOM 927 N N . HIS A 1 117 ? -6.923 2.246 4.723 1.00 85.12 117 HIS A N 1
ATOM 928 C CA . HIS A 1 117 ? -6.743 2.995 5.968 1.00 85.12 117 HIS A CA 1
ATOM 929 C C . HIS A 1 117 ? -7.946 3.898 6.280 1.00 85.12 117 HIS A C 1
ATOM 931 O O . HIS A 1 117 ? -8.380 3.967 7.427 1.00 85.12 117 HIS A O 1
ATOM 937 N N . ARG A 1 118 ? -8.524 4.531 5.251 1.00 88.81 118 ARG A N 1
ATOM 938 C CA . ARG A 1 118 ? -9.747 5.340 5.366 1.00 88.81 118 ARG A CA 1
ATOM 939 C C . ARG A 1 118 ? -10.941 4.494 5.810 1.00 88.81 118 ARG A C 1
ATOM 941 O O . ARG A 1 118 ? -11.623 4.879 6.752 1.00 88.81 118 ARG A O 1
ATOM 948 N N . GLU A 1 119 ? -11.157 3.336 5.188 1.00 85.75 119 GLU A N 1
ATOM 949 C CA . GLU A 1 119 ? -12.223 2.399 5.572 1.00 85.75 119 GLU A CA 1
ATOM 950 C C . GLU A 1 119 ? -12.069 1.945 7.027 1.00 85.75 119 GLU A C 1
ATOM 952 O O . GLU A 1 119 ? -13.032 1.969 7.795 1.00 85.75 119 GLU A O 1
ATOM 957 N N . LYS A 1 120 ? -10.840 1.600 7.436 1.00 87.00 120 LYS A N 1
ATOM 958 C CA . LYS A 1 120 ? -10.541 1.205 8.816 1.00 87.00 120 LYS A CA 1
ATOM 959 C C . LYS A 1 120 ? -10.859 2.322 9.814 1.00 87.00 120 LYS A C 1
ATOM 961 O O . LYS A 1 120 ? -11.473 2.051 10.840 1.00 87.00 120 LYS A O 1
ATOM 966 N N . LEU A 1 121 ? -10.490 3.565 9.506 1.00 90.69 121 LEU A N 1
ATOM 967 C CA . LEU A 1 121 ? -10.750 4.716 10.374 1.00 90.69 121 LEU A CA 1
ATOM 968 C C . LEU A 1 121 ? -12.252 4.961 10.575 1.00 90.69 121 LEU A C 1
ATOM 970 O O . LEU A 1 121 ? -12.702 5.224 11.688 1.00 90.69 121 LEU A O 1
ATOM 974 N N . VAL A 1 122 ? -13.049 4.832 9.512 1.00 90.69 122 VAL A N 1
ATOM 975 C CA . VAL A 1 122 ? -14.511 4.973 9.596 1.00 90.69 122 VAL A CA 1
ATOM 976 C C . VAL A 1 122 ? -15.131 3.838 10.423 1.00 90.69 122 VAL A C 1
ATOM 978 O O . VAL A 1 122 ? -16.034 4.092 11.219 1.00 90.69 122 VAL A O 1
ATOM 981 N N . LEU A 1 123 ? -14.625 2.606 10.304 1.00 88.62 123 LEU A N 1
ATOM 982 C CA . LEU A 1 123 ? -15.048 1.482 11.153 1.00 88.62 123 LEU A CA 1
ATOM 983 C C . LEU A 1 123 ? -14.677 1.692 12.630 1.00 88.62 123 LEU A C 1
ATOM 985 O O . LEU A 1 123 ? -15.474 1.404 13.521 1.00 88.62 123 LEU A O 1
ATOM 989 N N . GLU A 1 124 ? -13.488 2.226 12.911 1.00 89.31 124 GLU A N 1
ATOM 990 C CA . GLU A 1 124 ? -13.072 2.578 14.273 1.00 89.31 124 GLU A CA 1
ATOM 991 C C . GLU A 1 124 ? -13.987 3.660 14.876 1.00 89.31 124 GLU A C 1
ATOM 993 O O . GLU A 1 124 ? -14.384 3.556 16.039 1.00 89.31 124 GLU A O 1
ATOM 998 N N . LEU A 1 125 ? -14.404 4.651 14.078 1.00 89.75 125 LEU A N 1
ATOM 999 C CA . LEU A 1 125 ? -15.401 5.643 14.491 1.00 89.75 125 LEU A CA 1
ATOM 1000 C C . LEU A 1 125 ? -16.777 5.019 14.750 1.00 89.75 125 LEU A C 1
ATOM 1002 O O . LEU A 1 125 ? -17.392 5.338 15.765 1.00 89.75 125 LEU A O 1
ATOM 1006 N N . GLN A 1 126 ? -17.242 4.100 13.899 1.00 90.25 126 GLN A N 1
ATOM 1007 C CA . GLN A 1 126 ? -18.505 3.381 14.110 1.00 90.25 126 GLN A CA 1
ATOM 1008 C C . GLN A 1 126 ? -18.537 2.660 15.469 1.00 90.25 126 GLN A C 1
ATOM 1010 O O . GLN A 1 126 ? -19.559 2.669 16.154 1.00 90.25 126 GLN A O 1
ATOM 1015 N N . ASN A 1 127 ? -17.409 2.079 15.887 1.00 87.75 127 ASN A N 1
ATOM 1016 C CA . ASN A 1 127 ? -17.291 1.406 17.183 1.00 87.75 127 ASN A CA 1
ATOM 1017 C C . ASN A 1 127 ? -17.283 2.385 18.369 1.00 87.75 127 ASN A C 1
ATOM 1019 O O . ASN A 1 127 ? -17.765 2.043 19.452 1.00 87.75 127 ASN A O 1
ATOM 1023 N N . ARG A 1 128 ? -16.745 3.598 18.174 1.00 87.44 128 ARG A N 1
ATOM 1024 C CA . ARG A 1 128 ? -16.735 4.672 19.185 1.00 87.44 128 ARG A CA 1
ATOM 1025 C C . ARG A 1 128 ? -18.122 5.292 19.371 1.00 87.44 128 ARG A C 1
ATOM 1027 O O . ARG A 1 128 ? -18.547 5.505 20.503 1.00 87.44 128 ARG A O 1
ATOM 1034 N N . PHE A 1 129 ? -18.834 5.547 18.278 1.00 82.69 129 PHE A N 1
ATOM 1035 C CA . PHE A 1 129 ? -20.141 6.205 18.262 1.00 82.69 129 PHE A CA 1
ATOM 1036 C C . PHE A 1 129 ? -21.240 5.176 17.969 1.00 82.69 129 PHE A C 1
ATOM 1038 O O . PHE A 1 129 ? -21.763 5.082 16.862 1.00 82.69 129 PHE A O 1
ATOM 1045 N N . LYS A 1 130 ? -21.584 4.378 18.986 1.00 70.06 130 LYS A N 1
ATOM 1046 C CA . LYS A 1 130 ? -22.500 3.226 18.871 1.00 70.06 130 LYS A CA 1
ATOM 1047 C C . LYS A 1 130 ? -23.937 3.569 18.440 1.00 70.06 130 LYS A C 1
ATOM 1049 O O . LYS A 1 130 ? -24.688 2.662 18.108 1.00 70.06 130 LYS A O 1
ATOM 1054 N N . SER A 1 131 ? -24.336 4.840 18.480 1.00 64.88 131 SER A N 1
ATOM 1055 C CA . SER A 1 131 ? -25.721 5.287 18.268 1.00 64.88 131 SER A CA 1
ATOM 1056 C C . SER A 1 131 ? -26.057 5.721 16.838 1.00 64.88 131 SER A C 1
ATOM 1058 O O . SER A 1 131 ? -27.235 5.892 16.537 1.00 64.88 131 SER A O 1
ATOM 1060 N N . SER A 1 132 ? -25.065 5.884 15.956 1.00 76.25 132 SER A N 1
ATOM 1061 C CA . SER A 1 132 ? -25.266 6.400 14.595 1.00 76.25 132 SER A CA 1
ATOM 1062 C C . SER A 1 132 ? -24.605 5.500 13.557 1.00 76.25 132 SER A C 1
ATOM 1064 O O . SER A 1 132 ? -23.492 5.024 13.767 1.00 76.25 132 SER A O 1
ATOM 1066 N N . GLU A 1 133 ? -25.255 5.306 12.408 1.00 83.69 133 GLU A N 1
ATOM 1067 C CA . GLU A 1 133 ? -24.655 4.633 11.251 1.00 83.69 133 GLU A CA 1
ATOM 1068 C C . GLU A 1 133 ? -23.637 5.572 10.571 1.00 83.69 133 GLU A C 1
ATOM 1070 O O . GLU A 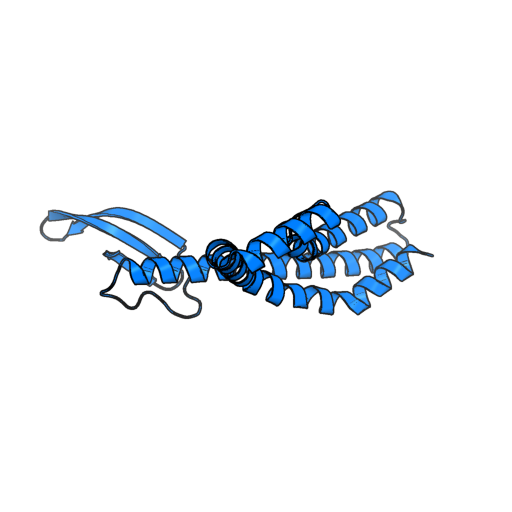1 133 ? -23.953 6.382 9.692 1.00 83.69 133 GLU A O 1
ATOM 1075 N N . ILE A 1 134 ? -22.390 5.499 11.034 1.00 87.38 134 ILE A N 1
ATOM 1076 C CA . ILE A 1 134 ? -21.253 6.248 10.500 1.00 87.38 134 ILE A CA 1
ATOM 1077 C C . ILE A 1 134 ? -20.688 5.545 9.269 1.00 87.38 134 ILE A C 1
ATOM 1079 O O . ILE A 1 134 ? -20.351 6.219 8.296 1.00 87.38 134 ILE A O 1
ATOM 1083 N N . PHE A 1 135 ? -20.586 4.216 9.279 1.00 87.81 135 PHE A N 1
ATOM 1084 C CA . PHE A 1 135 ? -19.983 3.476 8.174 1.00 87.81 135 PHE A CA 1
ATOM 1085 C C . PHE A 1 135 ? -20.890 3.447 6.938 1.00 87.81 135 PHE A C 1
ATOM 1087 O O . PHE A 1 135 ? -22.008 2.945 6.992 1.00 87.81 135 PHE A O 1
ATOM 1094 N N . ARG A 1 136 ? -20.384 3.947 5.803 1.00 87.44 136 ARG A N 1
ATOM 1095 C CA . ARG A 1 136 ? -21.009 3.814 4.478 1.00 87.44 136 ARG A CA 1
ATOM 1096 C C . ARG A 1 136 ? -19.951 3.623 3.389 1.00 87.44 136 ARG A C 1
ATOM 1098 O O . ARG A 1 136 ? -18.870 4.208 3.503 1.00 87.44 136 ARG A O 1
ATOM 1105 N N . PRO A 1 137 ? -20.244 2.860 2.319 1.00 85.31 137 PRO A N 1
ATOM 1106 C CA . PRO A 1 137 ? -19.348 2.755 1.171 1.00 85.31 137 PRO A CA 1
ATOM 1107 C C . PRO A 1 137 ? -18.996 4.137 0.604 1.00 85.31 137 PRO A C 1
ATOM 1109 O O . PRO A 1 137 ? -19.874 4.969 0.398 1.00 85.31 137 PRO A O 1
ATOM 1112 N N . GLY A 1 138 ? -17.707 4.390 0.362 1.00 85.81 138 GLY A N 1
ATOM 1113 C CA . GLY A 1 138 ? -17.227 5.657 -0.210 1.00 85.81 138 GLY A CA 1
ATOM 1114 C C . GLY A 1 138 ? -17.154 6.842 0.761 1.00 85.81 138 GLY A C 1
ATOM 1115 O O . GLY A 1 138 ? -16.650 7.90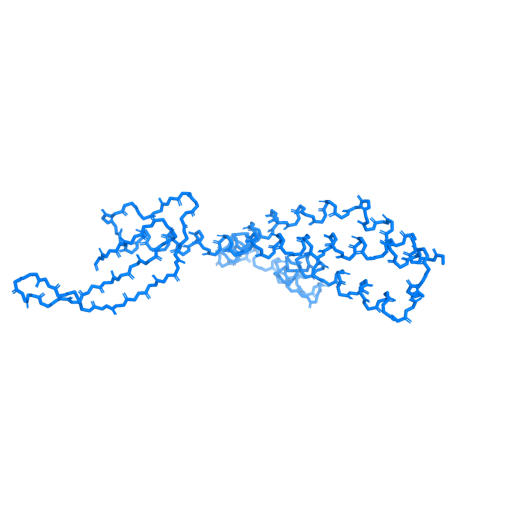2 0.379 1.00 85.81 138 GLY A O 1
ATOM 1116 N N . ARG A 1 139 ? -17.592 6.680 2.015 1.00 90.94 139 ARG A N 1
ATOM 1117 C CA . ARG A 1 139 ? -17.444 7.711 3.045 1.00 90.94 139 ARG A CA 1
ATOM 1118 C C . ARG A 1 139 ? -16.002 7.778 3.539 1.00 90.94 139 ARG A C 1
ATOM 1120 O O . ARG A 1 139 ? -15.397 6.765 3.885 1.00 90.94 139 ARG A O 1
ATOM 1127 N N . ILE A 1 140 ? -15.450 8.986 3.588 1.00 91.62 140 ILE A N 1
ATOM 1128 C CA . ILE A 1 140 ? -14.064 9.260 3.974 1.00 91.62 140 ILE A CA 1
ATOM 1129 C C . ILE A 1 140 ? -14.067 10.343 5.046 1.00 91.62 140 ILE A C 1
ATOM 1131 O O . ILE A 1 140 ? -14.578 11.436 4.811 1.00 91.62 140 ILE A O 1
ATOM 1135 N N . LEU A 1 141 ? -13.465 10.058 6.204 1.00 92.44 141 LEU A N 1
ATOM 1136 C CA . LEU A 1 141 ? -13.217 11.081 7.217 1.00 92.44 141 LEU A CA 1
ATOM 1137 C C . LEU A 1 141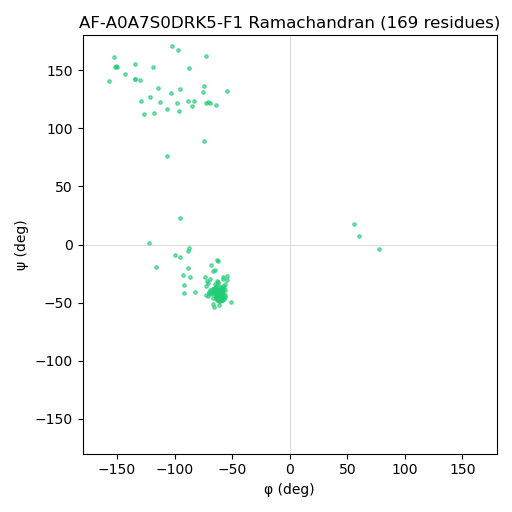 ? -12.152 12.057 6.704 1.00 92.44 141 LEU A C 1
ATOM 1139 O O . LEU A 1 141 ? -11.030 11.655 6.391 1.00 92.44 141 LEU A O 1
ATOM 1143 N N . LEU A 1 142 ? -12.508 13.336 6.639 1.00 93.50 142 LEU A N 1
ATOM 1144 C CA . LEU A 1 142 ? -11.608 14.429 6.286 1.00 93.50 142 LEU A CA 1
ATOM 1145 C C . LEU A 1 142 ? -10.971 15.039 7.535 1.00 93.50 142 LEU A C 1
ATOM 1147 O O . LEU A 1 142 ? -9.780 15.347 7.526 1.00 93.50 142 LEU A O 1
ATOM 1151 N N . LYS A 1 143 ? -11.756 15.222 8.608 1.00 94.12 143 LYS A N 1
ATOM 1152 C CA . LYS A 1 143 ? -11.268 15.818 9.858 1.00 94.12 143 LYS A CA 1
ATOM 1153 C C . LYS A 1 143 ? -12.109 15.423 11.072 1.00 94.12 143 LYS A C 1
ATOM 1155 O O . LYS A 1 143 ? -13.333 15.410 11.001 1.00 94.12 143 LYS A O 1
ATOM 1160 N N . GLU A 1 144 ? -11.441 15.175 12.195 1.00 93.69 144 GLU A N 1
ATOM 1161 C CA . GLU A 1 144 ? -12.033 15.053 13.533 1.00 93.69 144 GLU A CA 1
ATOM 1162 C C . GLU A 1 144 ? -11.527 16.218 14.396 1.00 93.69 144 GLU A C 1
ATOM 1164 O O . GLU A 1 144 ? -10.339 16.544 14.362 1.00 93.69 144 GLU A O 1
ATOM 1169 N N . THR A 1 145 ? -12.414 16.877 15.144 1.00 94.88 145 THR A N 1
ATOM 1170 C CA . THR A 1 145 ? -12.032 17.951 16.075 1.00 94.88 145 THR A CA 1
ATOM 1171 C C . THR A 1 145 ? -12.982 18.032 17.262 1.00 94.88 145 THR A C 1
ATOM 1173 O O . THR A 1 145 ? -14.160 17.707 17.143 1.00 94.88 145 THR A O 1
ATOM 1176 N N . LYS A 1 146 ? -12.492 18.525 18.399 1.00 94.62 146 LYS A N 1
ATOM 1177 C CA . LYS A 1 146 ? -13.336 18.948 19.523 1.00 94.62 146 LYS A CA 1
ATOM 1178 C C . LYS A 1 146 ? -13.578 20.445 19.429 1.00 94.62 146 LYS A C 1
ATOM 1180 O O . LYS A 1 146 ? -12.639 21.193 19.161 1.00 94.62 146 LYS A O 1
ATOM 1185 N N . ALA A 1 147 ? -14.819 20.879 19.604 1.00 94.00 147 ALA A N 1
ATOM 1186 C CA . ALA A 1 147 ? -15.146 22.299 19.663 1.00 94.00 147 ALA A CA 1
ATOM 1187 C C . ALA A 1 147 ? -16.402 22.550 20.507 1.00 94.00 147 ALA A C 1
ATOM 1189 O O . ALA A 1 147 ? -17.215 21.655 20.742 1.00 94.00 147 ALA A O 1
ATOM 1190 N N . ILE A 1 148 ? -16.570 23.794 20.954 1.00 94.06 148 ILE A N 1
ATOM 1191 C CA . ILE A 1 148 ? -17.750 24.222 21.709 1.00 94.06 148 ILE A CA 1
ATOM 1192 C C . ILE A 1 148 ? -18.858 24.592 20.724 1.00 94.06 148 ILE A C 1
ATOM 1194 O O . ILE A 1 148 ? -18.719 25.527 19.936 1.00 94.06 148 ILE A O 1
ATOM 1198 N N . LYS A 1 149 ? -19.992 23.893 20.800 1.00 91.12 149 LYS A N 1
ATOM 1199 C CA . LYS A 1 149 ? -21.214 24.271 20.089 1.00 91.12 149 LYS A CA 1
ATOM 1200 C C . LYS A 1 149 ? -21.958 25.320 20.908 1.00 91.12 149 LYS A C 1
ATOM 1202 O O . LYS A 1 149 ? -22.319 25.071 22.060 1.00 91.12 149 LYS A O 1
ATOM 1207 N N . ILE A 1 150 ? -22.217 26.469 20.291 1.00 91.88 150 ILE A N 1
ATOM 1208 C CA . ILE A 1 150 ? -23.054 27.531 20.855 1.00 91.88 150 ILE A CA 1
ATOM 1209 C C . ILE A 1 150 ? -24.455 27.390 20.258 1.00 91.88 150 ILE A C 1
ATOM 1211 O O . ILE A 1 150 ? -24.623 27.383 19.040 1.00 91.88 150 ILE A O 1
ATOM 1215 N N . SER A 1 151 ? -25.463 27.227 21.112 1.00 86.25 151 SER A N 1
ATOM 1216 C CA . SER A 1 151 ? -26.869 27.130 20.694 1.00 86.25 151 SER A CA 1
ATOM 1217 C C . SER A 1 151 ? -27.605 28.468 20.816 1.00 86.25 151 SER A C 1
ATOM 1219 O O . SER A 1 151 ? -27.129 29.388 21.480 1.00 86.25 151 SER A O 1
ATOM 1221 N N . LYS A 1 152 ? -28.809 28.555 20.229 1.00 87.19 152 LYS A N 1
ATOM 1222 C CA . LYS A 1 152 ? -29.667 29.756 20.268 1.00 87.19 152 LYS A CA 1
ATOM 1223 C C . LYS A 1 152 ? -29.960 30.267 21.687 1.00 87.19 152 LYS A C 1
ATOM 1225 O O . LYS A 1 152 ? -30.156 31.459 21.864 1.00 87.19 152 LYS A O 1
ATOM 1230 N N . HIS A 1 153 ? -29.944 29.390 22.693 1.00 87.44 153 HIS A N 1
ATOM 1231 C CA . HIS A 1 153 ? -30.180 29.742 24.099 1.00 87.44 153 HIS A CA 1
ATOM 1232 C C . HIS A 1 153 ? -28.884 29.989 24.887 1.00 87.44 153 HIS A C 1
ATOM 1234 O O . HIS A 1 153 ? -28.858 29.815 26.099 1.00 87.44 153 HIS A O 1
ATOM 1240 N N . ASN A 1 154 ? -27.784 30.321 24.202 1.00 82.06 154 ASN A N 1
ATOM 1241 C CA . ASN A 1 154 ? -26.454 30.515 24.787 1.00 82.06 154 ASN A CA 1
ATOM 1242 C C . ASN A 1 154 ? -25.926 29.303 25.587 1.00 82.06 154 ASN A C 1
ATOM 1244 O O . ASN A 1 154 ? -24.961 29.421 26.340 1.00 82.06 154 ASN A O 1
ATOM 1248 N N . ASN A 1 155 ? -26.501 28.108 25.392 1.00 85.62 155 ASN A N 1
ATOM 1249 C CA . ASN A 1 155 ? -25.918 26.890 25.945 1.00 85.62 155 ASN A CA 1
ATOM 1250 C C . ASN A 1 155 ? -24.639 26.573 25.175 1.00 85.62 155 ASN A C 1
ATOM 1252 O O . ASN A 1 155 ? -24.682 26.404 23.949 1.00 85.62 155 ASN A O 1
ATOM 1256 N N . ARG A 1 156 ? -23.532 26.489 25.915 1.00 90.94 156 ARG A N 1
ATOM 1257 C CA . ARG A 1 156 ? -22.201 26.126 25.432 1.00 90.94 156 ARG A CA 1
ATOM 1258 C C . ARG A 1 156 ? -21.887 24.722 25.920 1.00 90.94 156 ARG A C 1
ATOM 1260 O O . ARG A 1 156 ? -21.822 24.489 27.123 1.00 90.94 156 ARG A O 1
ATOM 1267 N N . LYS A 1 157 ? -21.726 23.784 24.993 1.00 91.25 157 LYS A N 1
ATOM 1268 C CA . LYS A 1 157 ? -21.304 22.412 25.300 1.00 91.25 157 LYS A CA 1
ATOM 1269 C C . LYS A 1 157 ? -20.219 21.989 24.322 1.00 91.25 157 LYS A C 1
ATOM 1271 O O . LYS A 1 157 ? -20.272 22.366 23.153 1.00 91.25 157 LYS A O 1
ATOM 1276 N N . GLU A 1 158 ? -19.238 21.244 24.811 1.00 93.12 158 GLU A N 1
ATOM 1277 C CA . GLU A 1 158 ? -18.215 20.627 23.969 1.00 93.12 158 GLU A CA 1
ATOM 1278 C C . GLU A 1 158 ? -18.816 19.434 23.217 1.00 93.12 158 GLU A C 1
ATOM 1280 O O . GLU A 1 158 ? -19.561 18.650 23.801 1.00 93.12 158 GLU A O 1
ATOM 1285 N N . TYR A 1 159 ? -18.501 19.323 21.927 1.00 91.56 159 TYR A N 1
ATOM 1286 C CA . TYR A 1 159 ? -18.865 18.195 21.072 1.00 91.56 159 TYR A CA 1
ATOM 1287 C C . TYR A 1 159 ? -17.658 17.750 20.251 1.00 91.56 159 TYR A C 1
ATOM 1289 O O . TYR A 1 159 ? -16.754 18.545 19.954 1.00 91.56 159 TYR A O 1
ATOM 1297 N N . VAL A 1 160 ? -17.676 16.487 19.833 1.00 92.31 160 VAL A N 1
ATOM 1298 C CA . VAL A 1 160 ? -16.777 15.988 18.794 1.00 92.31 160 VAL A CA 1
ATOM 1299 C C . VAL A 1 160 ? -17.443 16.215 17.445 1.00 92.31 160 VAL A C 1
ATOM 1301 O O . VAL A 1 160 ? -18.547 15.739 17.202 1.00 92.31 160 VAL A O 1
ATOM 1304 N N . PHE A 1 161 ? -16.765 16.927 16.556 1.00 93.56 161 PHE A N 1
ATOM 1305 C CA . PHE A 1 161 ? -17.196 17.165 15.187 1.00 93.56 161 PHE A CA 1
ATOM 1306 C C . PHE A 1 161 ? -16.414 16.274 14.228 1.00 93.56 161 PHE A C 1
ATOM 1308 O O . PHE A 1 161 ? -15.181 16.232 14.256 1.00 93.56 161 PHE A O 1
ATOM 1315 N N . LEU A 1 162 ? -17.150 15.586 13.361 1.00 93.94 162 LEU A N 1
ATOM 1316 C CA . LEU A 1 162 ? -16.634 14.686 12.341 1.00 93.94 162 LEU A CA 1
ATOM 1317 C C . LEU A 1 162 ? -17.037 15.231 10.972 1.00 93.94 162 LEU A C 1
ATOM 1319 O O . LEU A 1 162 ? -18.218 15.267 10.621 1.00 93.94 162 LEU A O 1
ATOM 1323 N N . LEU A 1 163 ? -16.046 15.662 10.200 1.00 95.31 163 LEU A N 1
ATOM 1324 C CA . LEU A 1 163 ? -16.223 16.083 8.818 1.00 95.31 163 LEU A CA 1
ATOM 1325 C C . LEU A 1 163 ? -15.891 14.914 7.896 1.00 95.31 163 LEU A C 1
ATOM 1327 O O . LEU A 1 163 ? -14.734 14.492 7.822 1.00 95.31 163 LEU A O 1
ATOM 1331 N N . PHE A 1 164 ? -16.893 14.431 7.172 1.00 94.56 164 PHE A N 1
ATOM 1332 C CA . PHE A 1 164 ? -16.739 13.476 6.082 1.00 94.56 164 PHE A CA 1
ATOM 1333 C C . PHE A 1 164 ? -16.840 14.186 4.726 1.00 94.56 164 PHE A C 1
ATOM 1335 O O . PHE A 1 164 ? -17.192 15.362 4.647 1.00 94.56 164 PHE A O 1
ATOM 1342 N N . ASN A 1 165 ? -16.525 13.471 3.649 1.00 94.69 165 ASN A N 1
ATOM 1343 C CA . ASN A 1 165 ? -16.689 13.958 2.277 1.00 94.69 165 ASN A CA 1
ATOM 1344 C C . ASN A 1 165 ? -18.154 14.167 1.858 1.00 94.69 165 ASN A C 1
ATOM 1346 O O . ASN A 1 165 ? -18.402 14.930 0.931 1.00 94.69 165 ASN A O 1
ATOM 1350 N N . ASP A 1 166 ? -19.101 13.493 2.508 1.00 94.00 166 ASP A N 1
ATOM 1351 C CA . ASP A 1 166 ? -20.530 13.525 2.178 1.00 94.00 166 ASP A CA 1
ATOM 1352 C C . ASP A 1 166 ? -21.412 14.119 3.289 1.00 94.00 166 ASP A C 1
ATOM 1354 O O . ASP A 1 166 ? -22.545 14.517 3.029 1.00 94.00 166 ASP A O 1
ATOM 1358 N N . VAL A 1 167 ? -20.926 14.169 4.533 1.00 93.06 167 VAL A N 1
ATOM 1359 C CA . VAL A 1 167 ? -21.727 14.586 5.690 1.00 93.06 167 VAL A CA 1
ATOM 1360 C C . VAL A 1 167 ? -20.880 15.226 6.785 1.00 93.06 167 VAL A C 1
ATOM 1362 O O . VAL A 1 167 ? -19.701 14.924 6.962 1.00 93.06 167 VAL A O 1
ATOM 1365 N N . PHE A 1 168 ? -21.510 16.096 7.568 1.00 93.19 168 PHE A N 1
ATOM 1366 C CA . PHE A 1 168 ? -20.955 16.649 8.795 1.00 93.19 168 PHE A CA 1
ATOM 1367 C C . PHE A 1 168 ? -21.752 16.128 9.992 1.00 93.19 168 PHE A C 1
ATOM 1369 O O . PHE A 1 168 ? -22.969 16.306 10.053 1.00 93.19 168 PHE A O 1
ATOM 1376 N N . MET A 1 169 ? -21.079 15.469 10.933 1.00 90.62 169 MET A N 1
ATOM 1377 C CA . MET A 1 169 ? -21.695 14.888 12.126 1.00 90.62 169 MET A CA 1
ATOM 1378 C C . MET A 1 169 ? -21.114 15.515 13.391 1.00 90.62 169 MET A C 1
ATOM 1380 O O . MET A 1 169 ? -19.958 15.937 13.415 1.00 90.62 169 MET A O 1
ATOM 1384 N N . HIS A 1 170 ? -21.905 15.537 14.460 1.00 88.69 170 HIS A N 1
ATOM 1385 C CA . HIS A 1 170 ? -21.413 15.859 15.793 1.00 88.69 170 HIS A CA 1
ATOM 1386 C C . HIS A 1 170 ? -21.968 14.871 16.821 1.00 88.69 170 HIS A C 1
ATOM 1388 O O . HIS A 1 170 ? -23.131 14.472 16.721 1.00 88.69 170 HIS A O 1
ATOM 1394 N N . GLY A 1 171 ? -21.147 14.499 17.798 1.00 80.12 171 GLY A N 1
ATOM 1395 C CA . GLY A 1 171 ? -21.481 13.575 18.884 1.00 80.12 171 GLY A CA 1
ATOM 1396 C C . GLY A 1 171 ? -21.028 14.099 20.232 1.00 80.12 171 GLY A C 1
ATOM 1397 O O . GLY A 1 171 ? -20.047 14.881 20.261 1.00 80.12 171 GLY A O 1
#

InterPro domains:
  IPR000219 Dbl homology domain [PS50010] (1-112)
  IPR035899 Dbl homology (DH) domain superfamily [G3DSA:1.20.900.10] (1-131)
  IPR035899 Dbl homology (DH) domain superfamily [SSF48065] (4-130)
  IPR051092 FYVE, RhoGEF and PH domain-containing [PTHR12673] (6-168)